Protein AF-A0A967G738-F1 (afdb_monomer_lite)

Radius of gyration: 18.81 Å; chains: 1; bounding box: 51×21×50 Å

Foldseek 3Di:
DDPPPPPDDPPPDDDDDPVRVVVVVVVVVVVVVVVVVVVDDDDDDDPDDDPVVVVVPPDPPD

Secondary structure (DSSP, 8-state):
-----TTPPPTT-----HHHHHHHHHH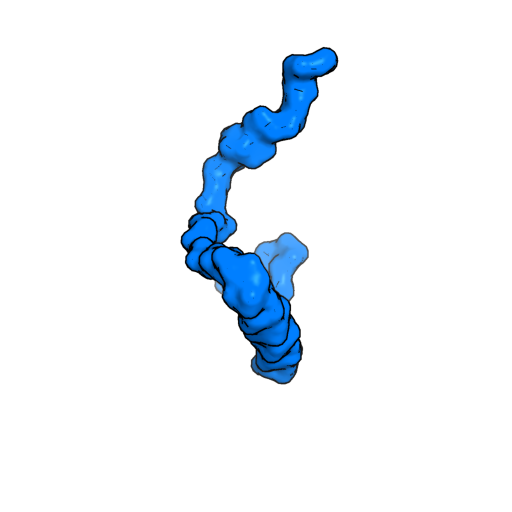HHHHHHHHHHTT-------S---HHHHHTTS----

pLDDT: mean 84.74, std 16.94, range [40.97, 98.62]

Sequence (62 aa):
MSDNNRWLLPEGIEEVLPEQAARIESLRRGLLDLYQVWGYQMVMPPQIEFLESLLTGTGHDL

Structure (mmCIF, N/CA/C/O backbone):
data_AF-A0A967G738-F1
#
_entry.id   AF-A0A967G738-F1
#
loop_
_atom_site.group_PDB
_atom_site.id
_atom_site.type_symbol
_atom_site.label_atom_id
_atom_site.label_alt_id
_atom_site.label_comp_id
_atom_site.label_asym_id
_atom_site.label_entity_id
_atom_site.label_seq_id
_atom_site.pdbx_PDB_ins_code
_atom_site.Cartn_x
_atom_site.Cartn_y
_atom_site.Cartn_z
_atom_site.occupancy
_atom_site.B_iso_or_equiv
_atom_site.auth_seq_id
_atom_site.auth_comp_id
_atom_site.auth_asym_id
_atom_site.auth_atom_id
_atom_site.pdbx_PDB_model_num
ATOM 1 N N . MET A 1 1 ? 33.962 4.031 -22.139 1.00 42.84 1 MET A N 1
ATOM 2 C CA . MET A 1 1 ? 32.760 3.239 -22.468 1.00 42.84 1 MET A CA 1
ATOM 3 C C . MET A 1 1 ? 31.628 3.881 -21.700 1.00 42.84 1 MET A C 1
ATOM 5 O O . MET A 1 1 ? 31.691 3.888 -20.482 1.00 42.84 1 MET A O 1
ATOM 9 N N . SER A 1 2 ? 30.729 4.577 -22.389 1.00 48.09 2 SER A N 1
ATOM 10 C CA . SER A 1 2 ? 29.692 5.385 -21.745 1.00 48.09 2 SER A CA 1
ATOM 11 C C . SER A 1 2 ? 28.696 4.468 -21.034 1.00 48.09 2 SER A C 1
ATOM 13 O O . SER A 1 2 ? 28.091 3.623 -21.692 1.00 48.09 2 SER A O 1
ATOM 15 N N . ASP A 1 3 ? 28.565 4.618 -19.715 1.00 58.66 3 ASP A N 1
ATOM 16 C CA . ASP A 1 3 ? 27.630 3.865 -18.876 1.00 58.66 3 ASP A CA 1
ATOM 17 C C . ASP A 1 3 ? 26.193 4.087 -19.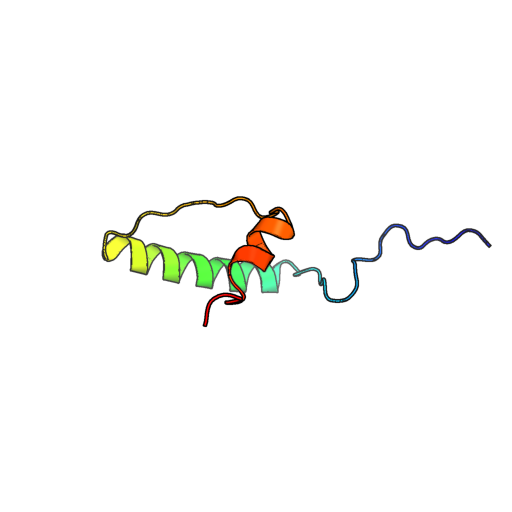356 1.00 58.66 3 ASP A C 1
ATOM 19 O O . ASP A 1 3 ? 25.562 5.114 -19.100 1.00 58.66 3 ASP A O 1
ATOM 23 N N . ASN A 1 4 ? 25.670 3.106 -20.086 1.00 57.88 4 ASN A N 1
ATOM 24 C CA . ASN A 1 4 ? 24.312 3.099 -20.614 1.00 57.88 4 ASN A CA 1
ATOM 25 C C . ASN A 1 4 ? 23.322 2.533 -19.580 1.00 57.88 4 ASN A C 1
ATOM 27 O O . ASN A 1 4 ? 22.442 1.747 -19.916 1.00 57.88 4 ASN A O 1
ATOM 31 N N . ASN A 1 5 ? 23.478 2.917 -18.310 1.00 61.22 5 ASN A N 1
ATOM 32 C CA . ASN A 1 5 ? 22.727 2.357 -17.182 1.00 61.22 5 ASN A CA 1
ATOM 33 C C . ASN A 1 5 ? 21.454 3.147 -16.835 1.00 61.22 5 ASN A C 1
ATOM 35 O O . ASN A 1 5 ? 20.882 3.007 -15.759 1.00 61.22 5 ASN A O 1
ATOM 39 N N . ARG A 1 6 ? 21.020 4.036 -17.734 1.00 59.03 6 ARG A N 1
ATOM 40 C CA . ARG A 1 6 ? 20.066 5.116 -17.428 1.00 59.03 6 ARG A CA 1
ATOM 41 C C . ARG A 1 6 ? 18.613 4.656 -17.224 1.00 59.03 6 ARG A C 1
ATOM 43 O O . ARG A 1 6 ? 17.756 5.493 -16.980 1.00 59.03 6 ARG A O 1
ATOM 50 N N . TRP A 1 7 ? 18.348 3.359 -17.367 1.00 69.12 7 TRP A N 1
ATOM 51 C CA . TRP A 1 7 ? 17.011 2.755 -17.346 1.00 69.12 7 TRP A CA 1
ATOM 52 C C . TRP A 1 7 ? 16.915 1.569 -16.377 1.00 69.12 7 TRP A C 1
ATOM 54 O O . TRP A 1 7 ? 15.937 0.831 -16.420 1.00 69.12 7 TRP A O 1
ATOM 64 N N . LEU A 1 8 ? 17.925 1.359 -15.525 1.00 78.81 8 LEU A N 1
ATOM 65 C CA . LEU A 1 8 ? 17.830 0.361 -14.465 1.00 78.81 8 LEU A CA 1
ATOM 66 C C . LEU A 1 8 ? 17.144 0.961 -13.242 1.00 78.81 8 LEU A C 1
ATOM 68 O O . LEU A 1 8 ? 17.456 2.077 -12.820 1.00 78.81 8 LEU A O 1
ATOM 72 N N . LEU A 1 9 ? 16.222 0.192 -12.673 1.00 84.94 9 LEU A N 1
ATOM 73 C CA . LEU A 1 9 ? 15.660 0.487 -11.369 1.00 84.94 9 LEU A CA 1
ATOM 74 C C . LEU A 1 9 ? 16.731 0.327 -10.278 1.00 84.94 9 LEU A C 1
ATOM 76 O O . LEU A 1 9 ? 17.670 -0.458 -10.450 1.00 84.94 9 LEU A O 1
ATOM 80 N N . PRO A 1 10 ? 16.603 1.056 -9.155 1.00 85.81 10 PRO A N 1
ATOM 81 C CA . PRO A 1 10 ? 17.417 0.807 -7.975 1.00 85.81 10 PRO A CA 1
ATOM 82 C C . PRO A 1 10 ? 17.336 -0.654 -7.527 1.00 85.81 10 PRO A C 1
ATOM 84 O O . PRO A 1 10 ? 16.331 -1.333 -7.738 1.00 85.81 10 PRO A O 1
ATOM 87 N N . GLU A 1 11 ? 18.392 -1.124 -6.868 1.00 85.12 11 GLU A N 1
ATOM 88 C CA . GLU A 1 11 ? 18.412 -2.458 -6.275 1.00 85.12 11 GLU A CA 1
ATOM 89 C C . GLU A 1 11 ? 17.225 -2.639 -5.312 1.00 85.12 11 GLU A C 1
ATOM 91 O O . GLU A 1 11 ? 16.940 -1.772 -4.485 1.00 85.12 11 GLU A O 1
ATOM 96 N N . GLY A 1 12 ? 16.509 -3.757 -5.454 1.00 82.69 12 GLY A N 1
ATOM 97 C CA . GLY A 1 12 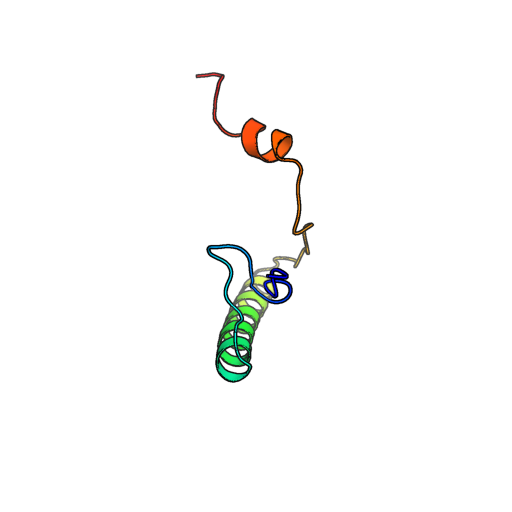? 15.312 -4.057 -4.664 1.00 82.69 12 GLY A CA 1
ATOM 98 C C . GLY A 1 12 ? 14.019 -3.396 -5.156 1.00 82.69 12 GLY A C 1
ATOM 99 O O . GLY A 1 12 ? 12.985 -3.576 -4.514 1.00 82.69 12 GLY A O 1
ATOM 100 N N . ILE A 1 13 ? 14.042 -2.663 -6.276 1.00 87.50 13 ILE A N 1
ATOM 101 C CA . ILE A 1 13 ? 12.836 -2.128 -6.922 1.00 87.50 13 ILE A CA 1
ATOM 102 C C . ILE A 1 13 ? 12.553 -2.915 -8.202 1.00 87.50 13 ILE A C 1
ATOM 104 O O . ILE A 1 13 ? 13.418 -3.066 -9.062 1.00 87.50 13 ILE A O 1
ATOM 108 N N . GLU A 1 14 ? 11.314 -3.380 -8.338 1.00 89.88 14 GLU A N 1
ATOM 109 C CA . GLU A 1 14 ? 10.845 -4.151 -9.489 1.00 89.88 14 GLU A CA 1
ATOM 110 C C . GLU A 1 14 ? 9.661 -3.460 -10.174 1.00 89.88 14 GLU A C 1
ATOM 112 O O . GLU A 1 14 ? 8.823 -2.827 -9.525 1.00 89.88 14 GLU A O 1
ATOM 117 N N . GLU A 1 15 ? 9.566 -3.610 -11.497 1.00 90.75 15 GLU A N 1
ATOM 118 C CA . GLU A 1 15 ? 8.376 -3.209 -12.245 1.00 90.75 15 GLU A CA 1
ATOM 119 C C . GLU A 1 15 ? 7.297 -4.282 -12.132 1.00 90.75 15 GLU A C 1
ATOM 121 O O . GLU A 1 15 ? 7.518 -5.462 -12.409 1.00 90.75 15 GLU A O 1
ATOM 126 N N . VAL A 1 16 ? 6.082 -3.859 -11.796 1.00 94.38 16 VAL A N 1
ATOM 127 C CA . VAL A 1 16 ? 4.920 -4.740 -11.825 1.00 94.38 16 VAL A CA 1
ATOM 128 C C . VAL A 1 16 ? 4.257 -4.638 -13.196 1.00 94.38 16 VAL A C 1
ATOM 130 O O . VAL A 1 16 ? 3.691 -3.606 -13.556 1.00 94.38 16 VAL A O 1
ATOM 133 N N . LEU A 1 17 ? 4.296 -5.732 -13.958 1.00 95.81 17 LEU A N 1
ATOM 134 C CA . LEU A 1 17 ? 3.676 -5.806 -15.283 1.00 95.81 17 LEU A CA 1
ATOM 135 C C . LEU A 1 17 ? 2.136 -5.789 -15.210 1.00 95.81 17 LEU A C 1
ATOM 137 O O . LEU A 1 17 ? 1.567 -6.154 -14.177 1.00 95.81 17 LEU A O 1
ATOM 141 N N . PRO A 1 18 ? 1.436 -5.426 -16.305 1.00 98.00 18 PRO A N 1
ATOM 142 C CA . PRO A 1 18 ? -0.003 -5.152 -16.278 1.00 98.00 18 PRO A CA 1
ATOM 143 C C . PRO A 1 18 ? -0.885 -6.239 -15.648 1.00 98.00 18 PRO A C 1
ATOM 145 O O . PRO A 1 18 ? -1.785 -5.910 -14.881 1.00 98.00 18 PRO A O 1
ATOM 148 N N . GLU A 1 19 ? -0.632 -7.526 -15.920 1.00 98.06 19 GLU A N 1
ATOM 149 C CA . GLU A 1 19 ? -1.418 -8.624 -15.330 1.00 98.06 19 GLU A CA 1
ATOM 150 C C . GLU A 1 19 ? -1.278 -8.661 -13.800 1.00 98.06 19 GLU A C 1
ATOM 152 O O . GLU A 1 19 ? -2.268 -8.746 -13.067 1.00 98.06 19 GLU A O 1
ATOM 157 N N . GLN A 1 20 ? -0.045 -8.543 -13.308 1.00 97.62 20 GLN A N 1
ATOM 158 C CA . GLN A 1 20 ? 0.240 -8.557 -11.880 1.00 97.62 20 GLN A CA 1
ATOM 159 C C . GLN A 1 20 ? -0.282 -7.284 -11.202 1.00 97.62 20 GLN A C 1
ATOM 161 O O . GLN A 1 20 ? -0.862 -7.358 -10.118 1.00 97.62 20 GLN A O 1
ATOM 166 N N . ALA A 1 21 ? -0.157 -6.132 -11.865 1.00 97.94 21 ALA A N 1
ATOM 167 C CA . ALA A 1 21 ? -0.675 -4.861 -11.373 1.00 97.94 21 ALA A CA 1
ATOM 168 C C . ALA A 1 21 ? -2.201 -4.916 -11.225 1.00 97.94 21 ALA A C 1
ATOM 170 O O . ALA A 1 21 ? -2.735 -4.532 -10.185 1.00 97.94 21 ALA A O 1
ATOM 171 N N . ALA A 1 22 ? -2.903 -5.472 -12.218 1.00 98.31 22 ALA A N 1
ATOM 172 C CA . ALA A 1 22 ? -4.351 -5.654 -12.170 1.00 98.31 22 ALA A CA 1
ATOM 173 C C . ALA A 1 22 ? -4.784 -6.584 -11.025 1.00 98.31 22 ALA A C 1
ATOM 175 O O . ALA A 1 22 ? -5.773 -6.308 -10.336 1.00 98.31 22 ALA A O 1
ATOM 176 N N . ARG A 1 23 ? -4.030 -7.663 -10.782 1.00 98.31 23 ARG A N 1
ATOM 177 C CA . ARG A 1 23 ? -4.283 -8.587 -9.669 1.00 98.31 23 ARG A CA 1
ATOM 178 C C . ARG A 1 23 ? -4.117 -7.897 -8.311 1.00 98.31 23 ARG A C 1
ATOM 180 O O . ARG A 1 23 ? -5.003 -8.012 -7.465 1.00 98.31 23 ARG A O 1
ATOM 187 N N . ILE A 1 24 ? -3.021 -7.161 -8.118 1.00 98.00 24 ILE A N 1
ATOM 188 C CA . ILE A 1 24 ? -2.746 -6.415 -6.879 1.00 98.00 24 ILE A CA 1
ATOM 189 C C . ILE A 1 24 ? -3.824 -5.354 -6.640 1.00 98.00 24 ILE A C 1
ATOM 191 O O . ILE A 1 24 ? -4.383 -5.274 -5.546 1.00 98.00 24 ILE A O 1
ATOM 195 N N . GLU A 1 25 ? -4.169 -4.579 -7.668 1.00 98.38 25 GLU A N 1
ATOM 196 C CA . GLU A 1 25 ? -5.169 -3.518 -7.552 1.00 98.38 25 GLU A CA 1
ATOM 197 C C . GLU A 1 25 ? -6.568 -4.064 -7.233 1.00 98.38 25 GLU A C 1
ATOM 199 O O . GLU A 1 25 ? -7.302 -3.459 -6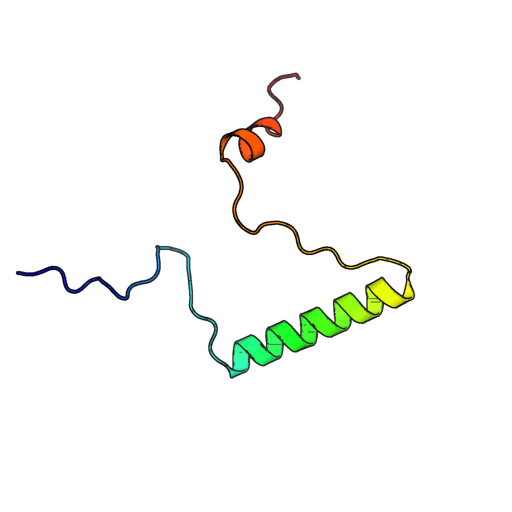.450 1.00 98.38 25 GLU A O 1
ATOM 204 N N . SER A 1 26 ? -6.930 -5.230 -7.774 1.00 98.62 26 SER A N 1
ATOM 205 C CA . SER A 1 26 ? -8.206 -5.888 -7.461 1.00 98.62 26 SER A CA 1
ATOM 206 C C . SER A 1 26 ? -8.294 -6.286 -5.984 1.00 98.62 26 SER A C 1
ATOM 208 O O . SER A 1 26 ? -9.317 -6.055 -5.339 1.00 98.62 26 SER A O 1
ATOM 210 N N . LEU A 1 27 ? -7.207 -6.827 -5.422 1.00 98.50 27 LEU A N 1
ATOM 211 C CA . LEU A 1 27 ? -7.131 -7.168 -3.998 1.00 98.50 27 LEU A CA 1
ATOM 212 C C . LEU A 1 27 ? -7.180 -5.916 -3.116 1.00 98.50 27 LEU A C 1
ATOM 214 O O . LEU A 1 27 ? -7.920 -5.885 -2.131 1.00 98.50 27 LEU A O 1
ATOM 218 N N . ARG A 1 28 ? -6.439 -4.866 -3.492 1.00 97.94 28 ARG A N 1
ATOM 219 C CA . ARG A 1 28 ? -6.442 -3.585 -2.774 1.00 97.94 28 ARG A CA 1
ATOM 220 C C . ARG A 1 28 ? -7.853 -3.000 -2.695 1.00 97.94 28 ARG A C 1
ATOM 222 O O . ARG A 1 28 ? -8.269 -2.596 -1.614 1.00 97.94 28 ARG A O 1
ATOM 229 N N . ARG A 1 29 ? -8.601 -2.991 -3.805 1.00 98.31 29 ARG A N 1
ATOM 230 C CA . ARG A 1 29 ? -9.995 -2.506 -3.841 1.00 98.31 29 ARG A CA 1
ATOM 231 C C . ARG A 1 29 ? -10.906 -3.296 -2.913 1.00 98.31 29 ARG A C 1
ATOM 233 O O . ARG A 1 29 ? -11.596 -2.684 -2.111 1.00 98.31 29 ARG A O 1
ATOM 240 N N . GLY A 1 30 ? -10.825 -4.627 -2.939 1.00 98.56 30 GLY A N 1
ATOM 241 C CA . GLY A 1 30 ? -11.626 -5.466 -2.043 1.00 98.56 30 GLY A CA 1
ATOM 242 C C . GLY A 1 30 ? -11.387 -5.165 -0.558 1.00 98.56 30 GLY A C 1
ATOM 243 O O . GLY A 1 30 ? -12.338 -5.102 0.220 1.00 98.56 30 GLY A O 1
ATOM 244 N N . LEU A 1 31 ? -10.133 -4.924 -0.160 1.00 98.25 31 LEU A N 1
ATOM 245 C CA . LEU A 1 31 ? -9.808 -4.533 1.218 1.00 98.25 31 LEU A CA 1
ATOM 246 C C . LEU A 1 31 ? -10.334 -3.138 1.572 1.00 98.25 31 LEU A C 1
ATOM 248 O O . LEU A 1 31 ? -10.840 -2.928 2.672 1.00 98.25 31 LEU A O 1
ATOM 252 N N . LEU A 1 32 ? -10.223 -2.184 0.651 1.00 98.06 32 LEU A N 1
ATOM 253 C CA . LEU A 1 32 ? -10.710 -0.823 0.872 1.00 98.06 32 LEU A CA 1
ATOM 254 C C . LEU A 1 32 ? -12.231 -0.769 0.995 1.00 98.06 32 LEU A C 1
ATOM 256 O O . LEU A 1 32 ? -12.735 -0.105 1.899 1.00 98.06 32 LEU A O 1
ATOM 260 N N . ASP A 1 33 ? -12.942 -1.513 0.150 1.00 98.31 33 ASP A N 1
ATOM 261 C CA . ASP A 1 33 ? -14.397 -1.637 0.215 1.00 98.31 33 ASP A CA 1
ATOM 262 C C . ASP A 1 33 ? -14.830 -2.246 1.561 1.00 98.31 33 ASP A C 1
ATOM 264 O O . ASP A 1 33 ? -15.752 -1.744 2.209 1.00 98.31 33 ASP A O 1
ATOM 268 N N . LEU A 1 34 ? -14.120 -3.278 2.039 1.00 98.44 34 LEU A N 1
ATOM 269 C CA . LEU A 1 34 ? -14.358 -3.877 3.357 1.00 98.44 34 LEU A CA 1
ATOM 270 C C . LEU A 1 34 ? -14.201 -2.852 4.490 1.00 98.44 34 LEU A C 1
ATOM 272 O O . LEU A 1 34 ? -15.074 -2.743 5.352 1.00 98.44 34 LEU A O 1
ATOM 276 N N . TYR A 1 35 ? -13.108 -2.088 4.495 1.00 98.38 35 TYR A N 1
ATOM 277 C CA . TYR A 1 35 ? -12.858 -1.091 5.539 1.00 98.38 35 TYR A CA 1
ATOM 278 C C . TYR A 1 35 ? -13.848 0.069 5.494 1.00 98.38 35 TYR A C 1
ATOM 280 O O . TYR A 1 35 ? -14.262 0.567 6.544 1.00 98.38 35 TYR A O 1
ATOM 288 N N . GLN A 1 36 ? -14.294 0.458 4.302 1.00 98.12 36 GLN A N 1
ATOM 289 C CA . GLN A 1 36 ? -15.323 1.476 4.153 1.00 98.12 36 GLN A CA 1
ATOM 290 C C . GLN A 1 36 ? -16.652 1.038 4.789 1.00 98.12 36 GLN A C 1
ATOM 292 O O . GLN A 1 36 ? -17.287 1.844 5.470 1.00 98.12 36 GLN A O 1
ATOM 297 N N . VAL A 1 37 ? -17.052 -0.234 4.648 1.00 98.38 37 VAL A N 1
ATOM 298 C CA . VAL A 1 37 ? -18.250 -0.780 5.325 1.00 98.38 37 VAL A CA 1
ATOM 299 C C . VAL A 1 37 ? -18.134 -0.681 6.851 1.00 98.38 37 VAL A C 1
ATOM 301 O O . VAL A 1 37 ? -19.139 -0.526 7.540 1.00 98.38 37 VAL A O 1
ATOM 304 N N . TRP A 1 38 ? -16.914 -0.725 7.385 1.00 98.31 38 TRP A N 1
ATOM 305 C CA . TRP A 1 38 ? -16.636 -0.616 8.819 1.00 98.31 38 TRP A CA 1
ATOM 306 C C . TRP A 1 38 ? -16.486 0.839 9.299 1.00 98.31 38 TRP A C 1
ATOM 308 O O . TRP A 1 38 ? -16.212 1.072 10.473 1.00 98.31 38 TRP A O 1
ATOM 318 N N . GLY A 1 39 ? -16.686 1.822 8.415 1.00 98.25 39 GLY A N 1
ATOM 319 C CA . GLY A 1 39 ? -16.641 3.247 8.747 1.00 98.25 39 GLY A CA 1
ATOM 320 C C . GLY A 1 39 ? -15.246 3.874 8.707 1.00 98.25 39 GLY A C 1
ATOM 321 O O . GLY A 1 39 ? -15.093 5.027 9.10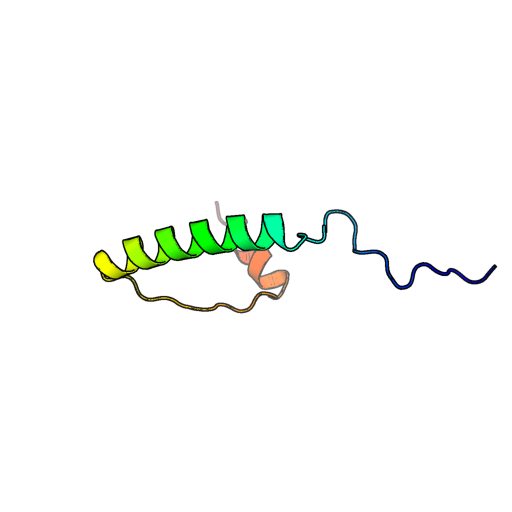8 1.00 98.25 39 GLY A O 1
ATOM 322 N N . TYR A 1 40 ? -14.232 3.159 8.213 1.00 98.38 40 TYR A N 1
ATOM 323 C CA . TYR A 1 40 ? -12.908 3.741 7.996 1.00 98.38 40 TYR A CA 1
ATOM 324 C C . TYR A 1 40 ? -12.899 4.660 6.771 1.00 98.38 40 TYR A C 1
ATOM 326 O O . TYR A 1 40 ? -13.632 4.459 5.801 1.00 98.38 40 TYR A O 1
ATOM 334 N N . GLN A 1 41 ? -12.022 5.663 6.806 1.00 97.69 41 GLN A N 1
ATOM 335 C CA . GLN A 1 41 ? -11.827 6.619 5.720 1.00 97.69 41 GLN A CA 1
ATOM 336 C C . GLN A 1 41 ? -10.453 6.429 5.081 1.00 97.69 41 GLN A C 1
ATOM 338 O O . GLN A 1 41 ? -9.451 6.242 5.770 1.00 97.69 41 GLN A O 1
ATOM 343 N N . MET A 1 42 ? -10.407 6.498 3.752 1.00 96.50 42 MET A N 1
ATOM 344 C CA . MET A 1 42 ? -9.151 6.457 3.014 1.00 96.50 42 MET A CA 1
ATOM 345 C C . MET A 1 42 ? -8.380 7.765 3.200 1.00 96.50 42 MET A C 1
ATOM 347 O O . MET A 1 42 ? -8.916 8.849 2.979 1.00 96.50 42 MET A O 1
ATOM 351 N N . VAL A 1 43 ? -7.094 7.640 3.515 1.00 96.56 43 VAL A N 1
ATOM 352 C CA . VAL A 1 43 ? -6.107 8.721 3.433 1.00 96.56 43 VAL A CA 1
ATOM 353 C C . VAL A 1 43 ? -5.006 8.319 2.454 1.00 96.56 43 VAL A C 1
ATOM 355 O O . VAL A 1 43 ? -4.741 7.132 2.268 1.00 96.56 43 VAL A O 1
ATOM 358 N N . MET A 1 44 ? -4.370 9.300 1.817 1.00 94.81 44 MET A N 1
ATOM 359 C CA . MET A 1 44 ? -3.213 9.087 0.942 1.00 94.81 44 MET A CA 1
ATOM 360 C C . MET A 1 44 ? -2.014 9.833 1.538 1.00 94.81 44 MET A C 1
ATOM 362 O O . MET A 1 44 ? -1.899 11.042 1.328 1.00 94.81 44 MET A O 1
ATOM 366 N N . PRO A 1 45 ? -1.165 9.166 2.337 1.00 92.38 45 PRO A N 1
ATOM 367 C CA . PRO A 1 45 ? 0.019 9.800 2.902 1.00 92.38 45 PRO A CA 1
ATOM 368 C C . PRO A 1 45 ? 1.085 10.058 1.821 1.00 92.38 45 PRO A C 1
ATOM 370 O O . PRO A 1 45 ? 1.042 9.451 0.744 1.00 92.38 45 PRO A O 1
ATOM 373 N N . PRO A 1 46 ? 2.057 10.948 2.086 1.00 91.00 46 PRO A N 1
ATOM 374 C CA . PRO A 1 46 ? 3.222 11.094 1.221 1.00 91.00 46 PRO A CA 1
ATOM 375 C C . PRO A 1 46 ? 4.012 9.776 1.143 1.00 91.00 46 PRO A C 1
ATOM 377 O O . PRO A 1 46 ? 4.162 9.071 2.134 1.00 91.00 46 PRO A O 1
ATOM 380 N N . GLN A 1 47 ? 4.528 9.447 -0.045 1.00 87.88 47 GLN A N 1
ATOM 381 C CA . GLN A 1 47 ? 5.331 8.230 -0.276 1.00 87.88 47 GLN A CA 1
ATOM 382 C C . GLN A 1 47 ? 6.819 8.408 0.066 1.00 87.88 47 GLN A C 1
ATOM 384 O O . GLN A 1 47 ? 7.581 7.448 0.031 1.00 87.88 47 GLN A O 1
ATOM 389 N N . ILE A 1 48 ? 7.242 9.642 0.341 1.00 89.56 48 ILE A N 1
ATOM 390 C CA . ILE A 1 48 ? 8.617 10.012 0.671 1.00 89.56 48 ILE A CA 1
ATOM 391 C C . ILE A 1 48 ? 8.555 10.821 1.958 1.00 89.56 48 ILE A C 1
ATOM 393 O O . ILE A 1 48 ? 7.742 11.740 2.072 1.00 89.56 48 ILE A O 1
ATOM 397 N N . GLU A 1 49 ? 9.431 10.495 2.896 1.00 87.56 49 GLU A N 1
ATOM 398 C CA . GLU A 1 49 ? 9.537 11.174 4.178 1.00 87.56 49 GLU A CA 1
ATOM 399 C C . GLU A 1 49 ? 11.012 11.379 4.543 1.00 87.56 49 GLU A C 1
ATOM 401 O O . GLU A 1 49 ? 11.899 10.727 3.985 1.00 87.56 49 GLU A O 1
ATOM 406 N N . PHE A 1 50 ? 11.281 12.327 5.443 1.00 86.62 50 PHE A N 1
ATOM 407 C CA . PHE A 1 50 ? 12.626 12.582 5.948 1.00 86.62 50 PHE A CA 1
ATOM 408 C C . PHE A 1 50 ? 13.144 11.372 6.725 1.00 8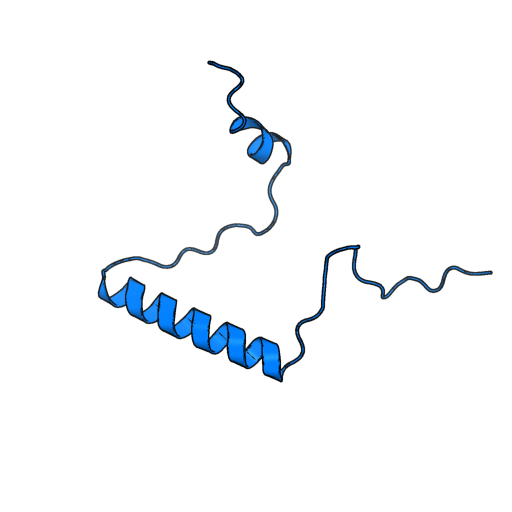6.62 50 PHE A C 1
ATOM 410 O O . PHE A 1 50 ? 12.421 10.771 7.522 1.00 86.62 50 PHE A O 1
ATOM 417 N N . LEU A 1 51 ? 14.420 11.037 6.530 1.00 86.50 51 LEU A N 1
ATOM 418 C CA . LEU A 1 51 ? 15.053 9.929 7.243 1.00 86.50 51 LEU A CA 1
ATOM 419 C C . LEU A 1 51 ? 14.999 10.153 8.760 1.00 86.50 51 LEU A C 1
ATOM 421 O O . LEU A 1 51 ? 14.759 9.222 9.522 1.00 86.50 51 LEU A O 1
ATOM 425 N N . GLU A 1 52 ? 15.158 11.400 9.191 1.00 84.31 52 GLU A N 1
ATOM 426 C CA . GLU A 1 52 ? 15.083 11.814 10.587 1.00 84.31 52 GLU A CA 1
ATOM 427 C C . GLU A 1 52 ? 13.729 11.453 11.220 1.00 84.31 52 GLU A C 1
ATOM 429 O O . GLU A 1 52 ? 13.700 10.983 12.356 1.00 84.31 52 GLU A O 1
ATOM 434 N N . SER A 1 53 ? 12.627 11.586 10.471 1.00 83.12 53 SER A N 1
ATOM 435 C CA . SER A 1 53 ? 11.277 11.207 10.915 1.00 83.12 53 SER A CA 1
ATOM 436 C C . SER A 1 53 ? 11.115 9.690 11.081 1.00 83.12 53 SER A C 1
ATOM 438 O O . SER A 1 53 ? 10.413 9.236 11.987 1.00 83.12 53 SER A O 1
ATOM 440 N N . LEU A 1 54 ? 11.807 8.890 10.264 1.00 81.94 54 LEU A N 1
ATOM 441 C CA . LEU A 1 54 ? 11.823 7.426 10.393 1.00 81.94 54 LEU A CA 1
ATOM 442 C C . LEU A 1 54 ? 12.660 6.961 11.595 1.00 81.94 54 LEU A C 1
ATOM 444 O O . LEU A 1 54 ? 12.347 5.948 12.222 1.00 81.94 54 LEU A O 1
ATOM 448 N N . LEU A 1 55 ? 13.715 7.707 11.935 1.00 79.81 55 LEU A N 1
ATOM 449 C CA . LEU A 1 55 ? 14.641 7.378 13.022 1.00 79.81 55 LEU A CA 1
ATOM 450 C C . LEU A 1 55 ? 14.133 7.804 14.407 1.00 79.81 55 LEU A C 1
ATOM 452 O O . LEU A 1 55 ? 14.585 7.266 15.415 1.00 79.81 55 LEU A O 1
ATOM 456 N N . THR A 1 56 ? 13.151 8.704 14.485 1.00 68.62 56 THR A N 1
ATOM 457 C CA . THR A 1 56 ? 12.552 9.126 15.764 1.00 68.62 56 THR A CA 1
ATOM 458 C C . THR A 1 56 ? 11.764 8.029 16.502 1.00 68.62 56 THR A C 1
ATOM 460 O O . THR A 1 56 ? 11.444 8.206 17.673 1.00 68.62 56 THR A O 1
ATOM 463 N N . GLY A 1 57 ? 11.467 6.888 15.864 1.00 60.12 57 GLY A N 1
ATOM 464 C CA . GLY A 1 57 ? 10.713 5.771 16.459 1.00 60.12 57 GLY A CA 1
ATOM 465 C C . GLY A 1 57 ? 11.553 4.610 17.011 1.00 60.12 57 GLY A C 1
ATOM 466 O O . GLY A 1 57 ? 11.002 3.717 17.657 1.00 60.12 57 GLY A O 1
ATOM 467 N N . THR A 1 58 ? 12.871 4.580 16.780 1.00 59.41 58 THR A N 1
ATOM 468 C CA . THR A 1 58 ? 13.747 3.538 17.342 1.00 59.41 58 THR A CA 1
ATOM 469 C C . THR A 1 58 ? 14.111 3.926 18.773 1.00 59.41 58 THR A C 1
ATOM 471 O O . THR A 1 58 ? 15.078 4.653 18.978 1.00 59.41 58 THR A O 1
ATOM 474 N N . GLY A 1 59 ? 13.286 3.511 19.741 1.00 55.41 59 GLY A N 1
ATOM 475 C CA . GLY A 1 59 ? 13.339 3.904 21.155 1.00 55.41 59 GLY A CA 1
ATOM 476 C C . GLY A 1 59 ? 14.745 4.073 21.738 1.00 55.41 59 GLY A C 1
ATOM 477 O O . GLY A 1 59 ? 15.356 3.108 22.183 1.00 55.41 59 GLY A O 1
ATOM 478 N N . HIS A 1 60 ? 15.229 5.317 21.769 1.00 51.25 60 HIS A N 1
ATOM 479 C CA . HIS A 1 60 ? 16.441 5.698 22.496 1.00 51.25 60 HIS A CA 1
ATOM 480 C C . HIS A 1 60 ? 16.148 6.067 23.964 1.00 51.25 60 HIS A C 1
ATOM 482 O O . HIS A 1 60 ? 17.073 6.366 24.705 1.00 51.25 60 HIS A O 1
ATOM 488 N N . ASP A 1 61 ? 14.878 5.995 24.384 1.00 50.19 61 ASP A N 1
ATOM 489 C CA . ASP A 1 61 ? 14.411 6.326 25.737 1.00 50.19 61 ASP A CA 1
ATOM 490 C C . ASP A 1 61 ? 13.739 5.125 26.435 1.00 50.19 61 ASP A C 1
ATOM 492 O O . ASP A 1 61 ? 12.601 5.221 26.903 1.00 50.19 61 ASP A O 1
ATOM 496 N N . LEU A 1 62 ? 14.436 3.984 26.509 1.00 40.97 62 LEU A N 1
ATOM 497 C CA . LEU A 1 62 ? 14.172 2.922 27.495 1.00 40.97 62 LEU A CA 1
ATOM 498 C C . LEU A 1 62 ? 15.479 2.388 28.087 1.00 40.97 62 LEU A C 1
ATOM 500 O O . LEU A 1 62 ? 16.387 2.049 27.295 1.00 40.97 62 LEU A O 1
#